Protein AF-A0A399EM23-F1 (afdb_monomer_lite)

Sequence (154 aa):
MSARLIAYVQFQRSRAIHPEEIRSRLLAKGWPLQEIELALRLTEPDPSPTPDNPTGLWMVTSHPLHWVFRLGFASIFLVNSLSALIDPNTFLRLMERSFLRLIPLPLEPMVWFIALNDLLTGVLVLLGWKRRYVYTWAGVWLLAVTWVKLSTLI

Foldseek 3Di:
DDPVLLVVQLVCVVVVDDLVVSQVVCVVVVHDNVVSVVSCVVNDQQDDADPVRNPRVVPPDDDPVVLVVLLVLLVVLQVLLVCCVVCVPVVLVLLCLFPVVVPPDDCSVVSVVSSVVSNVLSVCSNVCVVVVVSVVVSVVVVVVVVNRNVRSVD

Radius of gyration: 26.53 Å; chains: 1; bounding box: 52×36×70 Å

Organism: NCBI:txid1644118

Structure (mmCIF, N/CA/C/O backbone):
data_AF-A0A399EM23-F1
#
_entry.id   AF-A0A399EM23-F1
#
loop_
_atom_site.group_PDB
_atom_site.id
_atom_site.type_symbol
_atom_site.label_atom_id
_atom_site.label_alt_id
_atom_site.label_comp_id
_atom_site.label_asym_id
_atom_site.label_entity_id
_atom_site.label_seq_id
_atom_site.pdbx_PDB_ins_code
_atom_site.Cartn_x
_atom_site.Cartn_y
_atom_site.Cartn_z
_atom_site.occupancy
_atom_site.B_iso_or_equiv
_atom_site.auth_seq_id
_atom_site.auth_comp_id
_atom_site.auth_asym_id
_atom_site.auth_atom_id
_atom_site.pdbx_PDB_model_num
ATOM 1 N N . MET A 1 1 ? 7.980 0.871 -47.038 1.00 58.41 1 MET A N 1
ATOM 2 C CA . MET A 1 1 ? 8.360 0.906 -45.610 1.00 58.41 1 MET A CA 1
ATOM 3 C C . MET A 1 1 ? 7.594 -0.142 -44.804 1.00 58.41 1 MET A C 1
ATOM 5 O O . MET A 1 1 ? 6.385 -0.034 -44.636 1.00 58.41 1 MET A O 1
ATOM 9 N N . SER A 1 2 ? 8.284 -1.175 -44.317 1.00 74.12 2 SER A N 1
ATOM 10 C CA . SER A 1 2 ? 7.659 -2.273 -43.567 1.00 74.12 2 SER A CA 1
ATOM 11 C C . SER A 1 2 ? 7.694 -2.016 -42.058 1.00 74.12 2 SER A C 1
ATOM 13 O O . SER A 1 2 ? 8.772 -1.889 -41.483 1.00 74.12 2 SER A O 1
ATOM 15 N N . ALA A 1 3 ? 6.539 -2.021 -41.383 1.00 76.81 3 ALA A N 1
ATOM 16 C CA . ALA A 1 3 ? 6.447 -1.947 -39.915 1.00 76.81 3 ALA A CA 1
ATOM 17 C C . ALA A 1 3 ? 7.297 -3.025 -39.203 1.00 76.81 3 ALA A C 1
ATOM 19 O O . ALA A 1 3 ? 7.764 -2.830 -38.081 1.00 76.81 3 ALA A O 1
ATOM 20 N N . ARG A 1 4 ? 7.568 -4.147 -39.888 1.00 82.31 4 ARG A N 1
ATOM 21 C CA . ARG A 1 4 ? 8.444 -5.223 -39.401 1.00 82.31 4 ARG A CA 1
ATOM 22 C C . ARG A 1 4 ? 9.907 -4.788 -39.275 1.00 82.31 4 ARG A C 1
ATOM 24 O O . ARG A 1 4 ? 10.591 -5.260 -38.372 1.00 82.31 4 ARG A O 1
ATOM 31 N N . LEU A 1 5 ? 10.381 -3.895 -40.148 1.00 83.56 5 LEU A N 1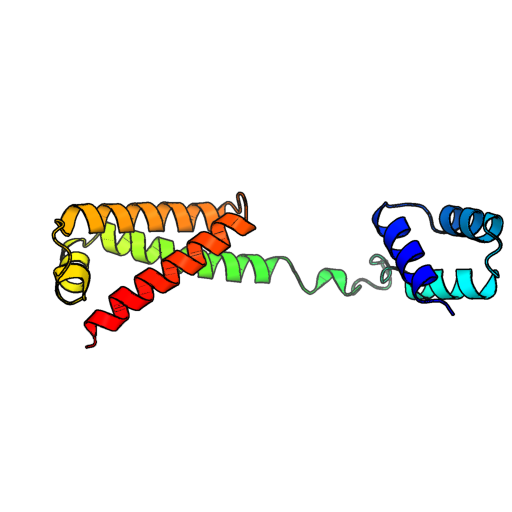
ATOM 32 C CA . LEU A 1 5 ? 11.758 -3.393 -40.126 1.00 83.56 5 LEU A CA 1
ATOM 33 C C . LEU A 1 5 ? 11.994 -2.503 -38.902 1.00 83.56 5 LEU A C 1
ATOM 35 O O . LEU A 1 5 ? 12.971 -2.701 -38.187 1.00 83.56 5 LEU A O 1
ATOM 39 N N . ILE A 1 6 ? 11.059 -1.592 -38.615 1.00 81.94 6 ILE A N 1
ATOM 40 C CA . ILE A 1 6 ? 11.114 -0.714 -37.435 1.00 81.94 6 ILE A CA 1
ATOM 41 C C . ILE A 1 6 ? 11.131 -1.553 -36.154 1.00 81.94 6 ILE A C 1
ATOM 43 O O . ILE A 1 6 ? 12.017 -1.383 -35.322 1.00 81.94 6 ILE A O 1
ATOM 47 N N . ALA A 1 7 ? 10.205 -2.512 -36.030 1.00 82.12 7 ALA A N 1
ATOM 48 C CA . ALA A 1 7 ? 10.124 -3.391 -34.863 1.00 82.12 7 ALA A CA 1
ATOM 49 C C . ALA A 1 7 ? 11.404 -4.222 -34.672 1.00 82.12 7 ALA A C 1
ATOM 51 O O . ALA A 1 7 ? 11.879 -4.389 -33.549 1.00 82.12 7 ALA A O 1
ATOM 52 N N . TYR A 1 8 ? 11.999 -4.711 -35.765 1.00 83.81 8 TYR A N 1
ATOM 53 C CA . TYR A 1 8 ? 13.265 -5.437 -35.720 1.00 83.81 8 TYR A CA 1
ATOM 54 C C . TYR A 1 8 ? 14.423 -4.546 -35.259 1.00 83.81 8 TYR A C 1
ATOM 56 O O . TYR A 1 8 ? 15.176 -4.942 -34.372 1.00 83.81 8 TYR A O 1
ATOM 64 N N . VAL A 1 9 ? 14.565 -3.341 -35.820 1.00 82.94 9 VAL A N 1
ATOM 65 C CA . VAL A 1 9 ? 15.626 -2.398 -35.431 1.00 82.94 9 VAL A CA 1
ATOM 66 C C . VAL A 1 9 ? 15.464 -1.976 -33.968 1.00 82.94 9 VAL A C 1
ATOM 68 O O . VAL A 1 9 ? 16.437 -2.008 -33.217 1.00 82.94 9 VAL A O 1
ATOM 71 N N . GLN A 1 10 ? 14.239 -1.673 -33.534 1.00 82.62 10 GLN A N 1
ATOM 72 C CA . GLN A 1 10 ? 13.925 -1.329 -32.146 1.00 82.62 10 GLN A CA 1
ATOM 73 C C . GLN A 1 10 ? 14.263 -2.478 -31.183 1.00 82.62 10 GLN A C 1
ATOM 75 O O . GLN A 1 10 ? 14.882 -2.258 -30.141 1.00 82.62 10 GLN A O 1
ATOM 80 N N . PHE A 1 11 ? 13.930 -3.719 -31.551 1.00 82.69 11 PHE A N 1
ATOM 81 C CA . PHE A 1 11 ? 14.276 -4.902 -30.764 1.00 82.69 11 PHE A CA 1
ATOM 82 C C . PHE A 1 11 ? 15.793 -5.114 -30.667 1.00 82.69 11 PHE A C 1
ATOM 84 O O . PHE A 1 11 ? 16.310 -5.339 -29.573 1.00 82.69 11 PHE A O 1
ATOM 91 N N . GLN A 1 12 ? 16.532 -4.996 -31.775 1.00 83.62 12 GLN A N 1
ATOM 92 C CA . GLN A 1 12 ? 17.993 -5.144 -31.757 1.00 83.62 12 GLN A CA 1
ATOM 93 C C . GLN A 1 12 ? 18.678 -4.031 -30.948 1.00 83.62 12 GLN A C 1
ATOM 95 O O . GLN A 1 12 ? 19.613 -4.308 -30.198 1.00 83.62 12 GLN A O 1
ATOM 100 N N . ARG A 1 13 ? 18.170 -2.794 -31.009 1.00 75.62 13 ARG A N 1
ATOM 101 C CA . ARG A 1 13 ? 18.657 -1.684 -30.172 1.00 75.62 13 ARG A CA 1
ATOM 102 C C . ARG A 1 13 ? 18.373 -1.897 -28.685 1.00 75.62 13 ARG A C 1
ATOM 104 O O . ARG A 1 13 ? 19.242 -1.615 -27.870 1.00 75.62 13 ARG A O 1
ATOM 111 N N . SER A 1 14 ? 17.224 -2.479 -28.321 1.00 76.62 14 SER A N 1
ATOM 112 C CA . SER A 1 14 ? 16.933 -2.846 -26.919 1.00 76.62 14 SER A CA 1
ATOM 113 C C . SER A 1 14 ? 17.921 -3.867 -26.336 1.00 76.62 14 SER A C 1
ATOM 115 O O . SER A 1 14 ? 18.069 -3.966 -25.122 1.00 76.62 14 SER A O 1
ATOM 117 N N . ARG A 1 15 ? 18.637 -4.597 -27.201 1.00 80.06 15 ARG A N 1
ATOM 118 C CA . ARG A 1 15 ? 19.717 -5.529 -26.846 1.00 80.06 15 ARG A CA 1
ATOM 119 C C . ARG A 1 15 ? 21.114 -4.896 -26.889 1.00 80.06 15 ARG A C 1
ATOM 121 O O . ARG A 1 15 ? 22.095 -5.629 -26.863 1.00 80.06 15 ARG A O 1
ATOM 128 N N . ALA A 1 16 ? 21.200 -3.565 -26.962 1.00 72.44 16 ALA A N 1
ATOM 129 C CA . ALA A 1 16 ? 22.445 -2.795 -27.025 1.00 72.44 16 ALA A CA 1
ATOM 130 C C . ALA A 1 16 ? 23.360 -3.141 -28.221 1.00 72.44 16 ALA A C 1
ATOM 132 O O . ALA A 1 16 ? 24.577 -2.991 -28.144 1.00 72.44 16 ALA A O 1
ATOM 133 N N . ILE A 1 17 ? 22.788 -3.592 -29.343 1.00 77.94 17 ILE A N 1
ATOM 134 C CA . ILE A 1 17 ? 23.548 -3.865 -30.572 1.00 77.94 17 ILE A CA 1
ATOM 135 C C . ILE A 1 17 ? 23.830 -2.548 -31.304 1.00 77.94 17 ILE A C 1
ATOM 137 O O . ILE A 1 17 ? 22.929 -1.722 -31.476 1.00 77.94 17 ILE A O 1
ATOM 141 N N . HIS A 1 18 ? 25.072 -2.366 -31.762 1.00 79.38 18 HIS A N 1
ATOM 142 C CA . HIS A 1 18 ? 25.513 -1.129 -32.406 1.00 79.38 18 HIS A CA 1
ATOM 143 C C . HIS A 1 18 ? 24.773 -0.889 -33.745 1.00 79.38 18 HIS A C 1
ATOM 145 O O . HIS A 1 18 ? 24.584 -1.839 -34.513 1.00 79.38 18 HIS A O 1
ATOM 151 N N . PRO A 1 19 ? 24.382 0.359 -34.084 1.00 78.12 19 PRO A N 1
ATOM 152 C CA . PRO A 1 19 ? 23.642 0.677 -35.313 1.00 78.12 19 PRO A CA 1
ATOM 153 C C . PRO A 1 19 ? 24.286 0.155 -36.605 1.00 78.12 19 PRO A C 1
ATOM 155 O O . PRO A 1 19 ? 23.586 -0.350 -37.482 1.00 78.12 19 PRO A O 1
ATOM 158 N N . GLU A 1 20 ? 25.616 0.206 -36.699 1.00 82.25 20 GLU A N 1
ATOM 159 C CA . GLU A 1 20 ? 26.373 -0.297 -37.856 1.00 82.25 20 GLU A CA 1
ATOM 160 C C . GLU A 1 20 ? 26.293 -1.822 -38.011 1.00 82.25 20 GLU A C 1
ATOM 162 O O . GLU A 1 20 ? 26.243 -2.346 -39.124 1.00 82.25 20 GLU A O 1
ATOM 167 N N . GLU A 1 21 ? 26.199 -2.554 -36.900 1.00 85.06 21 GLU A N 1
ATOM 168 C CA . GLU A 1 21 ? 26.020 -4.006 -36.923 1.00 85.06 21 GLU A CA 1
ATOM 169 C C . GLU A 1 21 ? 24.589 -4.384 -37.339 1.00 85.06 21 GLU A C 1
ATOM 171 O O . GLU A 1 21 ? 24.362 -5.361 -38.056 1.00 85.06 21 GLU A O 1
ATOM 176 N N . ILE A 1 22 ? 23.599 -3.580 -36.942 1.00 84.25 22 ILE A N 1
ATOM 177 C CA . ILE A 1 22 ? 22.218 -3.735 -37.414 1.00 84.25 22 ILE A CA 1
ATOM 178 C C . ILE A 1 22 ? 22.155 -3.470 -38.925 1.00 84.25 22 ILE A C 1
ATOM 180 O O . ILE A 1 22 ? 21.524 -4.240 -39.655 1.00 84.25 22 ILE A O 1
ATOM 184 N N . ARG A 1 23 ? 22.848 -2.426 -39.400 1.00 86.38 23 ARG A N 1
ATOM 185 C CA . ARG A 1 23 ? 22.939 -2.057 -40.818 1.00 86.38 23 ARG A CA 1
ATOM 186 C C . ARG A 1 23 ? 23.547 -3.180 -41.654 1.00 86.38 23 ARG A C 1
ATOM 188 O O . ARG A 1 23 ? 22.925 -3.602 -42.627 1.00 86.38 23 ARG A O 1
ATOM 195 N N . SER A 1 24 ? 24.702 -3.715 -41.256 1.00 86.75 24 SER A N 1
ATOM 196 C CA . SER A 1 24 ? 25.378 -4.793 -41.992 1.00 86.75 24 SER A CA 1
ATOM 197 C C . SER A 1 24 ? 24.527 -6.066 -42.071 1.00 86.75 24 SER A C 1
ATOM 199 O O . SER A 1 24 ? 24.408 -6.668 -43.138 1.00 86.75 24 SER A O 1
ATOM 201 N N . ARG A 1 25 ? 23.838 -6.436 -40.982 1.00 88.44 25 ARG A N 1
ATOM 202 C CA . ARG A 1 25 ? 22.922 -7.590 -40.954 1.00 88.44 25 ARG A CA 1
ATOM 203 C C . ARG A 1 25 ? 21.687 -7.401 -41.828 1.00 88.44 25 ARG A C 1
ATOM 205 O O . ARG A 1 25 ? 21.203 -8.370 -42.408 1.00 88.44 25 ARG A O 1
ATOM 212 N N . LEU A 1 26 ? 21.136 -6.191 -41.890 1.00 86.94 26 LEU A N 1
ATOM 213 C CA . LEU A 1 26 ? 19.969 -5.897 -42.723 1.00 86.94 26 LEU A CA 1
ATOM 214 C C . LEU A 1 26 ? 20.334 -5.837 -44.209 1.00 86.94 26 LEU A C 1
ATOM 216 O O . LEU A 1 26 ? 19.584 -6.369 -45.027 1.00 86.94 26 LEU A O 1
ATOM 220 N N . LEU A 1 27 ? 21.512 -5.303 -44.542 1.00 88.31 27 LEU A N 1
ATOM 221 C CA . LEU A 1 27 ? 22.062 -5.343 -45.898 1.00 88.31 27 LEU A CA 1
ATOM 222 C C . LEU A 1 27 ? 22.328 -6.781 -46.358 1.00 88.31 27 LEU A C 1
ATOM 224 O O . LEU A 1 27 ? 21.907 -7.157 -47.448 1.00 88.31 27 LEU A O 1
ATOM 228 N N . ALA A 1 28 ? 22.924 -7.620 -45.504 1.00 88.44 28 ALA A N 1
ATOM 229 C CA . ALA A 1 28 ? 23.136 -9.042 -45.796 1.00 88.44 28 ALA A CA 1
ATOM 230 C C . ALA A 1 28 ? 21.821 -9.821 -46.000 1.00 88.44 28 ALA A C 1
ATOM 232 O O . ALA A 1 28 ? 21.794 -10.831 -46.697 1.00 88.44 28 ALA A O 1
ATOM 233 N N . LYS A 1 29 ? 20.715 -9.342 -45.414 1.00 86.38 29 LYS A N 1
ATOM 234 C CA . LYS A 1 29 ? 19.360 -9.884 -45.606 1.00 86.38 29 LYS A CA 1
ATOM 235 C C . LYS A 1 29 ? 18.639 -9.328 -46.843 1.00 86.38 29 LYS A C 1
ATOM 237 O O . LYS A 1 29 ? 17.477 -9.668 -47.047 1.00 86.38 29 LYS A O 1
ATOM 242 N N . GLY A 1 30 ? 19.294 -8.486 -47.645 1.00 88.06 30 GLY A N 1
ATOM 243 C CA . GLY A 1 30 ? 18.747 -7.936 -48.887 1.00 88.06 30 GLY A CA 1
ATOM 244 C C . GLY A 1 30 ? 17.803 -6.746 -48.704 1.00 88.06 30 GLY A C 1
ATOM 245 O O . GLY A 1 30 ? 17.060 -6.419 -49.627 1.00 88.06 30 GLY A O 1
ATOM 246 N N . TRP A 1 31 ? 17.797 -6.094 -47.536 1.00 86.69 31 TRP A N 1
ATOM 247 C CA . TRP A 1 31 ? 16.986 -4.891 -47.339 1.00 86.69 31 TRP A CA 1
ATOM 248 C C . TRP A 1 31 ? 17.611 -3.673 -48.039 1.00 86.69 31 TRP A C 1
ATOM 250 O O . TRP A 1 31 ? 18.833 -3.504 -48.002 1.00 86.69 31 TRP A O 1
ATOM 260 N N . PRO A 1 32 ? 16.797 -2.791 -48.646 1.00 89.69 32 PRO A N 1
ATOM 261 C CA . PRO A 1 32 ? 17.290 -1.592 -49.312 1.00 89.69 32 PRO A CA 1
ATOM 262 C C . PRO A 1 32 ? 17.868 -0.591 -48.306 1.00 89.69 32 PRO A C 1
ATOM 264 O O . PRO A 1 32 ? 17.250 -0.281 -47.285 1.00 89.69 32 PRO A O 1
ATOM 267 N N . LEU A 1 33 ? 19.039 -0.035 -48.632 1.00 85.56 33 LEU A N 1
ATOM 268 C CA . LEU A 1 33 ? 19.792 0.882 -47.768 1.00 85.56 33 LEU A CA 1
ATOM 269 C C . LEU A 1 33 ? 18.952 2.075 -47.282 1.00 85.56 33 LEU A C 1
ATOM 271 O O . LEU A 1 33 ? 19.006 2.433 -46.109 1.00 85.56 33 LEU A O 1
ATOM 275 N N . GLN A 1 34 ? 18.122 2.629 -48.166 1.00 85.12 34 GLN A N 1
ATOM 276 C CA . GLN A 1 34 ? 17.249 3.768 -47.874 1.00 85.12 34 GLN A CA 1
ATOM 277 C C . GLN A 1 34 ? 16.232 3.457 -46.764 1.00 85.12 34 GLN A C 1
ATOM 279 O O . GLN A 1 34 ? 16.001 4.286 -45.887 1.00 85.12 34 GLN A O 1
ATOM 284 N N . GLU A 1 35 ? 15.646 2.253 -46.756 1.00 85.06 35 GLU A N 1
ATOM 285 C CA . GLU A 1 35 ? 14.698 1.861 -45.705 1.00 85.06 35 GLU A CA 1
ATOM 286 C C . GLU A 1 35 ? 15.408 1.569 -44.379 1.00 85.06 35 GLU A C 1
ATOM 288 O O . GLU A 1 35 ? 14.856 1.849 -43.315 1.00 85.06 35 GLU A O 1
ATOM 293 N N . ILE A 1 36 ? 16.635 1.039 -44.432 1.00 84.94 36 ILE A N 1
ATOM 294 C CA . ILE A 1 36 ? 17.462 0.785 -43.246 1.00 84.94 36 ILE A CA 1
ATOM 295 C C . ILE A 1 36 ? 17.836 2.106 -42.567 1.00 84.94 36 ILE A C 1
ATOM 297 O O . ILE A 1 36 ? 17.666 2.237 -41.358 1.00 84.94 36 ILE A O 1
ATOM 301 N N . GLU A 1 37 ? 18.316 3.090 -43.329 1.00 83.94 37 GLU A N 1
ATOM 302 C CA . GLU A 1 37 ? 18.706 4.402 -42.799 1.00 83.94 37 GLU A CA 1
ATOM 303 C C . GLU A 1 37 ? 17.511 5.149 -42.206 1.00 83.94 37 GLU A C 1
ATOM 305 O O . GLU A 1 37 ? 17.604 5.707 -41.112 1.00 83.94 37 GLU A O 1
ATOM 310 N N . LEU A 1 38 ? 16.359 5.087 -42.876 1.00 82.25 38 LEU A N 1
ATOM 311 C CA . LEU A 1 38 ? 15.123 5.678 -42.377 1.00 82.25 38 LEU A CA 1
ATOM 312 C C . LEU A 1 38 ? 14.649 4.981 -41.088 1.00 82.25 38 LEU A C 1
ATOM 314 O O . LEU A 1 38 ? 14.276 5.655 -40.129 1.00 82.25 38 LEU A O 1
ATOM 318 N N . ALA A 1 39 ? 14.730 3.648 -41.011 1.00 82.50 39 ALA A N 1
ATOM 319 C CA . ALA A 1 39 ? 14.397 2.904 -39.795 1.00 82.50 39 ALA A CA 1
ATOM 320 C C . ALA A 1 39 ? 15.371 3.190 -38.637 1.00 82.50 39 ALA A C 1
ATOM 322 O O . ALA A 1 39 ? 14.937 3.282 -37.489 1.00 82.50 39 ALA A O 1
ATOM 323 N N . LEU A 1 40 ? 16.668 3.356 -38.914 1.00 82.50 40 LEU A N 1
ATOM 324 C CA . LEU A 1 40 ? 17.678 3.690 -37.904 1.00 82.50 40 LEU A CA 1
ATOM 325 C C . LEU A 1 40 ? 17.499 5.105 -37.345 1.00 82.50 40 LEU A C 1
ATOM 327 O O . LEU A 1 40 ? 17.642 5.271 -36.137 1.00 82.50 40 LEU A O 1
ATOM 331 N N . ARG A 1 41 ? 17.141 6.085 -38.186 1.00 81.25 41 ARG A N 1
ATOM 332 C CA . ARG A 1 41 ? 16.823 7.457 -37.751 1.00 81.25 41 ARG A CA 1
ATOM 333 C C . ARG A 1 41 ? 15.560 7.516 -36.897 1.00 81.25 41 ARG A C 1
ATOM 335 O O . ARG A 1 41 ? 15.547 8.148 -35.852 1.00 81.25 41 ARG A O 1
ATOM 342 N N . LEU A 1 42 ? 14.501 6.814 -37.300 1.00 78.31 42 LEU A N 1
ATOM 343 C CA . LEU A 1 42 ? 13.244 6.778 -36.536 1.00 78.31 42 LEU A CA 1
ATOM 344 C C . LEU A 1 42 ? 13.352 6.032 -35.200 1.00 78.31 42 LEU A C 1
ATOM 346 O O . LEU A 1 42 ? 12.475 6.160 -34.352 1.00 78.31 42 LEU A O 1
ATOM 350 N N . THR A 1 43 ? 14.396 5.223 -35.024 1.00 74.38 43 THR A N 1
ATOM 351 C CA . THR A 1 43 ? 14.671 4.480 -33.784 1.00 74.38 43 THR A CA 1
ATOM 352 C C . THR A 1 43 ? 15.894 5.022 -33.047 1.00 74.38 43 THR A C 1
ATOM 354 O O . THR A 1 43 ? 16.429 4.358 -32.150 1.00 74.38 43 THR A O 1
ATOM 357 N N . GLU A 1 44 ? 16.358 6.214 -33.426 1.00 71.12 44 GLU A N 1
ATOM 358 C CA . GLU A 1 44 ? 17.391 6.944 -32.709 1.00 71.12 44 GLU A CA 1
ATOM 359 C C . GLU A 1 44 ? 16.875 7.303 -31.312 1.00 71.12 44 GLU A C 1
ATOM 361 O O . GLU A 1 44 ? 15.832 7.951 -31.210 1.00 71.12 44 GLU A O 1
ATOM 366 N N . PRO A 1 45 ? 17.505 6.810 -30.223 1.00 62.22 45 PRO A N 1
ATOM 367 C CA . PRO A 1 45 ? 17.171 7.315 -28.905 1.00 62.22 45 PRO A CA 1
ATOM 368 C C . PRO A 1 45 ? 17.479 8.813 -28.909 1.00 62.22 45 PRO A C 1
ATOM 370 O O . PRO A 1 45 ? 18.529 9.217 -29.409 1.00 62.22 45 PRO A O 1
ATOM 373 N N . ASP A 1 46 ? 16.548 9.610 -28.383 1.00 57.75 46 ASP A N 1
ATOM 374 C CA . ASP A 1 46 ? 16.731 11.047 -28.153 1.00 57.75 46 ASP A CA 1
ATOM 375 C C . ASP A 1 46 ? 18.136 11.274 -27.557 1.00 57.75 46 ASP A C 1
ATOM 377 O O . ASP A 1 46 ? 18.488 10.550 -26.612 1.00 57.75 46 ASP A O 1
ATOM 381 N N . PRO A 1 47 ? 18.979 12.146 -28.150 1.00 58.81 47 PRO A N 1
ATOM 382 C CA . PRO A 1 47 ? 20.398 12.247 -27.833 1.00 58.81 47 PRO A CA 1
ATOM 383 C C . PRO A 1 47 ? 20.667 12.216 -26.329 1.00 58.81 47 PRO A C 1
ATOM 385 O O . PRO A 1 47 ? 20.022 12.907 -25.537 1.00 58.81 47 PRO A O 1
ATOM 388 N N . SER A 1 48 ? 21.649 11.395 -25.939 1.00 51.72 48 SER A N 1
ATOM 389 C CA . SER A 1 48 ? 22.231 11.455 -24.598 1.00 51.72 48 SER A CA 1
ATOM 390 C C . SER A 1 48 ? 22.621 12.907 -24.313 1.00 51.72 48 SER A C 1
ATOM 392 O O . SER A 1 48 ? 23.180 13.538 -25.210 1.00 51.72 48 SER A O 1
ATOM 394 N N . PRO A 1 49 ? 22.347 13.446 -23.110 1.00 53.16 49 PRO A N 1
ATOM 395 C CA . PRO A 1 49 ? 22.602 14.848 -22.808 1.00 53.16 49 PRO A CA 1
ATOM 396 C C . PRO A 1 49 ? 24.062 15.182 -23.101 1.00 53.16 49 PRO A C 1
ATOM 398 O O . PRO A 1 49 ? 24.981 14.577 -22.543 1.00 53.16 49 PRO A O 1
ATOM 401 N N . THR A 1 50 ? 24.260 16.122 -24.012 1.00 58.62 50 THR A N 1
ATOM 402 C CA . THR A 1 50 ? 25.562 16.686 -24.341 1.00 58.62 50 THR A CA 1
ATOM 403 C C . THR A 1 50 ? 25.723 18.024 -23.601 1.00 58.62 50 THR A C 1
ATOM 405 O O . THR A 1 50 ? 24.723 18.617 -23.186 1.00 58.62 50 THR A O 1
ATOM 408 N N . PRO A 1 51 ? 26.954 18.521 -23.372 1.00 63.62 51 PRO A N 1
ATOM 409 C CA . PRO A 1 51 ? 27.189 19.777 -22.642 1.00 63.62 51 PRO A CA 1
ATOM 410 C C . PRO A 1 51 ? 26.465 20.999 -23.2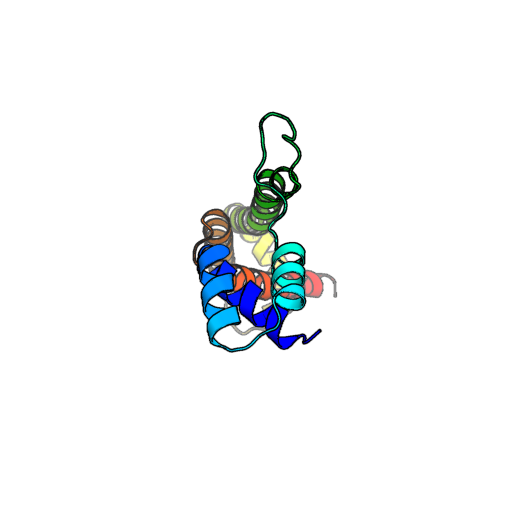37 1.00 63.62 51 PRO A C 1
ATOM 412 O O . PRO A 1 51 ? 26.184 21.965 -22.535 1.00 63.62 51 PRO A O 1
ATOM 415 N N . ASP A 1 52 ? 26.161 20.938 -24.528 1.00 63.16 52 ASP A N 1
ATOM 416 C CA . ASP A 1 52 ? 25.447 21.912 -25.351 1.00 63.16 52 ASP A CA 1
ATOM 417 C C . ASP A 1 52 ? 23.918 21.695 -25.400 1.00 63.16 52 ASP A C 1
ATOM 419 O O . ASP A 1 52 ? 23.195 22.600 -25.812 1.00 63.16 52 ASP A O 1
ATOM 423 N N . ASN A 1 53 ? 23.401 20.552 -24.927 1.00 55.97 53 ASN A N 1
ATOM 424 C CA . ASN A 1 53 ? 21.966 20.292 -24.765 1.00 55.97 53 ASN A CA 1
ATOM 425 C C . ASN A 1 53 ? 21.677 19.489 -23.475 1.00 55.97 53 ASN A C 1
ATOM 427 O O . ASN A 1 53 ? 21.394 18.286 -23.518 1.00 55.97 53 ASN A O 1
ATOM 431 N N . PRO A 1 54 ? 21.724 20.146 -22.299 1.00 54.97 54 PRO A N 1
ATOM 432 C CA . PRO A 1 54 ? 21.523 19.490 -21.006 1.00 54.97 54 PRO A CA 1
ATOM 433 C C . PRO A 1 54 ? 20.070 19.044 -20.762 1.00 54.97 54 PRO A C 1
ATOM 435 O O . PRO A 1 54 ? 19.798 18.342 -19.792 1.00 54.97 54 PRO A O 1
ATOM 438 N N . THR A 1 55 ? 19.130 19.443 -21.624 1.00 51.22 55 THR A N 1
ATOM 439 C CA . THR A 1 55 ? 17.682 19.222 -21.492 1.00 51.22 55 THR A CA 1
ATOM 440 C C . THR A 1 55 ? 17.145 18.062 -22.328 1.00 51.22 55 THR A C 1
ATOM 442 O O . THR A 1 55 ? 15.954 18.046 -22.636 1.00 51.22 55 THR A O 1
ATOM 445 N N . GLY A 1 56 ? 17.975 17.069 -22.674 1.00 52.69 56 GLY A N 1
ATOM 446 C CA . GLY A 1 56 ? 17.456 15.787 -23.160 1.00 52.69 56 GLY A CA 1
ATOM 447 C C . GLY A 1 56 ? 16.321 15.328 -22.235 1.00 52.69 56 GLY A C 1
ATOM 448 O O . GLY A 1 56 ? 16.497 15.285 -21.011 1.00 52.69 56 GLY A O 1
ATOM 449 N N . LEU A 1 57 ? 15.140 15.055 -22.800 1.00 51.53 57 LEU A N 1
ATOM 450 C CA . LEU A 1 57 ? 13.859 14.855 -22.094 1.00 51.53 57 LEU A CA 1
ATOM 451 C C . LEU A 1 57 ? 13.893 13.755 -21.011 1.00 51.53 57 LEU A C 1
ATOM 453 O O . LEU A 1 57 ? 12.971 13.618 -20.205 1.00 51.53 57 LEU A O 1
ATOM 457 N N . TRP A 1 58 ? 14.987 13.003 -20.957 1.00 50.97 58 TRP A N 1
ATOM 458 C CA . TRP A 1 58 ? 15.355 12.004 -19.966 1.00 50.97 58 TRP A CA 1
ATOM 459 C C . TRP A 1 58 ? 15.535 12.541 -18.536 1.00 50.97 58 TRP A C 1
ATOM 461 O O . TRP A 1 58 ? 15.332 11.779 -17.590 1.00 50.97 58 TRP A O 1
ATOM 471 N N . MET A 1 59 ? 15.896 13.820 -18.342 1.00 48.53 59 MET A N 1
ATOM 472 C CA . MET A 1 59 ? 16.184 14.361 -16.999 1.00 48.53 59 MET A CA 1
ATOM 473 C C . MET A 1 59 ? 14.954 14.879 -16.231 1.00 48.53 59 MET A C 1
ATOM 475 O O . MET A 1 59 ? 15.007 14.992 -15.008 1.00 48.53 59 MET A O 1
ATOM 479 N N . VAL A 1 60 ? 13.831 15.167 -16.898 1.00 50.81 60 VAL A N 1
ATOM 480 C CA . VAL A 1 60 ? 12.747 15.960 -16.280 1.00 50.81 60 VAL A CA 1
ATOM 481 C C . VAL A 1 60 ? 11.660 15.116 -15.590 1.00 50.81 60 VAL A C 1
ATOM 483 O O . VAL A 1 60 ? 10.921 15.652 -14.769 1.00 50.81 60 VAL A O 1
ATOM 486 N N . THR A 1 61 ? 11.545 13.800 -15.827 1.00 53.66 61 THR A N 1
ATOM 487 C CA . THR A 1 61 ? 10.280 13.101 -15.493 1.00 53.66 61 THR A CA 1
ATOM 488 C C . THR A 1 61 ? 10.244 12.045 -14.383 1.00 53.66 61 THR A C 1
ATOM 490 O O . THR A 1 61 ? 9.128 11.673 -14.035 1.00 53.66 61 THR A O 1
ATOM 493 N N . SER A 1 62 ? 11.322 11.535 -13.765 1.00 55.97 62 SER A N 1
ATOM 494 C CA . SER A 1 62 ? 11.141 10.219 -13.091 1.00 55.97 62 SER A CA 1
ATOM 495 C C . SER A 1 62 ? 11.673 9.961 -11.679 1.00 55.97 62 SER A C 1
ATOM 497 O O . SER A 1 62 ? 11.244 8.962 -11.101 1.00 55.97 62 SER A O 1
ATOM 499 N N . HIS A 1 63 ? 12.498 10.804 -11.047 1.00 61.97 63 HIS A N 1
ATOM 500 C CA . HIS A 1 63 ? 13.046 10.445 -9.721 1.00 61.97 63 HIS A CA 1
ATOM 501 C C . HIS A 1 63 ? 12.347 11.087 -8.504 1.00 61.97 63 HIS A C 1
ATOM 503 O O . HIS A 1 63 ? 11.816 10.341 -7.676 1.00 61.97 63 HIS A O 1
ATOM 509 N N . PRO A 1 64 ? 12.286 12.424 -8.348 1.00 77.94 64 PRO A N 1
ATOM 510 C CA . PRO A 1 64 ? 11.755 13.031 -7.122 1.00 77.94 64 PRO A CA 1
ATOM 511 C C . PRO A 1 64 ? 10.238 12.851 -6.991 1.00 77.94 64 PRO A C 1
ATOM 513 O O . PRO A 1 64 ? 9.743 12.475 -5.933 1.00 77.94 64 PRO A O 1
ATOM 516 N N . LEU A 1 65 ? 9.504 13.022 -8.091 1.00 82.56 65 LEU A N 1
ATOM 517 C CA . LEU A 1 65 ? 8.051 12.860 -8.138 1.00 82.56 65 LEU A CA 1
ATOM 518 C C . LEU A 1 65 ? 7.629 11.420 -7.796 1.00 82.56 65 LEU A C 1
ATOM 520 O O . LEU A 1 65 ? 6.713 11.206 -7.007 1.00 82.56 65 LEU A O 1
ATOM 524 N N . HIS A 1 66 ? 8.353 10.424 -8.318 1.00 82.12 66 HIS A N 1
ATOM 525 C CA . HIS A 1 66 ? 8.129 9.017 -7.984 1.00 82.12 66 HIS A CA 1
ATOM 526 C C . HIS A 1 66 ? 8.345 8.747 -6.487 1.00 82.12 66 HIS A C 1
ATOM 528 O O . HIS A 1 66 ? 7.579 8.001 -5.879 1.00 82.12 66 HIS A O 1
ATOM 534 N N . TRP A 1 67 ? 9.358 9.364 -5.869 1.00 85.06 67 TRP A N 1
ATOM 535 C CA . TRP A 1 67 ? 9.573 9.260 -4.424 1.00 85.06 67 TRP A CA 1
ATOM 536 C C . TRP A 1 67 ? 8.459 9.917 -3.610 1.00 85.06 67 TRP A C 1
ATOM 538 O O . TRP A 1 67 ? 8.015 9.312 -2.639 1.00 85.06 67 TRP A O 1
ATOM 548 N N . VAL A 1 68 ? 7.956 11.082 -4.028 1.00 89.88 68 VAL A N 1
ATOM 549 C CA . VAL A 1 68 ? 6.818 11.749 -3.374 1.00 89.88 68 VAL A CA 1
ATOM 550 C C . VAL A 1 68 ? 5.562 10.881 -3.438 1.00 89.88 68 VAL A C 1
ATOM 552 O O . VAL A 1 68 ? 4.947 10.629 -2.405 1.00 89.88 68 VAL A O 1
ATOM 555 N N . PHE A 1 69 ? 5.214 10.352 -4.615 1.00 88.62 69 PHE A N 1
ATOM 556 C CA . PHE A 1 69 ? 4.057 9.461 -4.756 1.00 88.62 69 PHE A CA 1
ATOM 557 C C . PHE A 1 69 ? 4.190 8.200 -3.917 1.00 88.62 69 PHE A C 1
ATOM 559 O O . PHE A 1 69 ? 3.237 7.762 -3.282 1.00 88.62 69 PHE A O 1
ATOM 566 N N . ARG A 1 70 ? 5.385 7.621 -3.888 1.00 90.12 70 ARG A N 1
ATOM 567 C CA . ARG A 1 70 ? 5.656 6.414 -3.120 1.00 90.12 70 ARG A CA 1
ATOM 568 C C . ARG A 1 70 ? 5.591 6.655 -1.617 1.00 90.12 70 ARG A C 1
ATOM 570 O O . ARG A 1 70 ? 5.033 5.827 -0.904 1.00 90.12 70 ARG A O 1
ATOM 577 N N . LEU A 1 71 ? 6.140 7.773 -1.149 1.00 92.75 71 LEU A N 1
ATOM 578 C CA . LEU A 1 71 ? 6.075 8.176 0.251 1.00 92.75 71 LEU A CA 1
ATOM 579 C C . LEU A 1 71 ? 4.627 8.459 0.662 1.00 92.75 71 LEU A C 1
ATOM 581 O O . LEU A 1 71 ? 4.184 7.951 1.684 1.00 92.75 71 LEU A O 1
ATOM 585 N N . GLY A 1 72 ? 3.881 9.202 -0.161 1.00 93.00 72 GLY A N 1
ATOM 586 C CA . GLY A 1 72 ? 2.466 9.497 0.070 1.00 93.00 72 GLY A CA 1
ATOM 587 C C . GLY A 1 72 ? 1.579 8.252 0.028 1.00 93.00 72 GLY A C 1
ATOM 588 O O . GLY A 1 72 ? 0.663 8.116 0.827 1.00 93.00 72 GLY A O 1
ATOM 589 N N . PHE A 1 73 ? 1.864 7.298 -0.858 1.00 93.38 73 PHE A N 1
ATOM 590 C CA . PHE A 1 73 ? 1.130 6.037 -0.892 1.00 93.38 73 PHE A CA 1
ATOM 591 C C . PHE A 1 73 ? 1.446 5.164 0.330 1.00 93.38 73 PHE A C 1
ATOM 593 O O . PHE A 1 73 ? 0.537 4.616 0.944 1.00 93.38 73 PHE A O 1
ATOM 600 N N . ALA A 1 74 ? 2.719 5.070 0.729 1.00 94.19 74 ALA A N 1
ATOM 601 C CA . ALA A 1 74 ? 3.117 4.337 1.929 1.00 94.19 74 ALA A CA 1
ATOM 602 C C . ALA A 1 74 ? 2.563 4.961 3.216 1.00 94.19 74 ALA A C 1
ATOM 604 O O . ALA A 1 74 ? 2.191 4.228 4.133 1.00 94.19 74 ALA A O 1
ATOM 605 N N . SER A 1 75 ? 2.501 6.294 3.293 1.00 95.12 75 SER A N 1
ATOM 606 C CA . SER A 1 75 ? 2.059 6.997 4.498 1.00 95.12 75 SER A CA 1
ATOM 607 C C . SER A 1 75 ? 0.613 6.676 4.862 1.00 95.12 75 SER A C 1
ATOM 609 O O . SER A 1 75 ? 0.317 6.595 6.047 1.00 95.12 75 SER A O 1
ATOM 611 N N . ILE A 1 76 ? -0.259 6.397 3.886 1.00 94.12 76 ILE A N 1
ATOM 612 C CA . ILE A 1 76 ? -1.641 5.957 4.139 1.00 94.12 76 ILE A CA 1
ATOM 613 C C . ILE A 1 76 ? -1.653 4.703 5.023 1.00 94.12 76 ILE A C 1
ATOM 615 O O . ILE A 1 76 ? -2.352 4.669 6.035 1.00 94.12 76 ILE A O 1
ATOM 619 N N . PHE A 1 77 ? -0.850 3.695 4.675 1.00 94.94 77 PHE A N 1
ATOM 620 C CA . PHE A 1 77 ? -0.768 2.451 5.442 1.00 94.94 77 PHE A CA 1
ATOM 621 C C . PHE A 1 77 ? -0.050 2.666 6.777 1.00 94.94 77 PHE A C 1
ATOM 623 O O . PHE A 1 77 ? -0.526 2.215 7.812 1.00 94.94 77 PHE A O 1
ATOM 630 N N . LEU A 1 78 ? 1.058 3.412 6.791 1.00 94.31 78 LEU A N 1
ATOM 631 C CA . LEU A 1 78 ? 1.810 3.657 8.026 1.00 94.31 78 LEU A CA 1
ATOM 632 C C . LEU A 1 78 ? 0.994 4.437 9.063 1.00 94.31 78 LEU A C 1
ATOM 634 O O . LEU A 1 78 ? 1.019 4.085 10.238 1.00 94.31 78 LEU A O 1
ATOM 638 N N . VAL A 1 79 ? 0.242 5.456 8.639 1.00 93.88 79 VAL A N 1
ATOM 639 C CA . VAL A 1 79 ? -0.652 6.212 9.525 1.00 93.88 79 VAL A CA 1
ATOM 640 C C . VAL A 1 79 ? -1.781 5.318 10.024 1.00 93.88 79 VAL A C 1
ATOM 642 O O . VAL A 1 79 ? -2.044 5.315 11.221 1.00 93.88 79 VAL A O 1
ATOM 645 N N . ASN A 1 80 ? -2.411 4.519 9.154 1.00 91.81 80 ASN A N 1
ATOM 646 C CA . ASN A 1 80 ? -3.505 3.635 9.570 1.00 91.81 80 ASN A CA 1
ATOM 647 C C . ASN A 1 80 ? -3.024 2.564 10.569 1.00 91.81 80 ASN A C 1
ATOM 649 O O . ASN A 1 80 ? -3.691 2.322 11.573 1.00 91.81 80 ASN A O 1
ATOM 653 N N . SER A 1 81 ? -1.829 2.008 10.349 1.00 93.25 81 SER A N 1
ATOM 654 C CA . SER A 1 81 ? -1.160 1.109 11.291 1.00 93.25 81 SER A CA 1
ATOM 655 C C . SER A 1 81 ? -0.877 1.789 12.629 1.00 93.25 81 SER A C 1
ATOM 657 O O . SER A 1 81 ? -1.257 1.278 13.680 1.00 93.25 81 SER A O 1
ATOM 659 N N . LEU A 1 82 ? -0.263 2.975 12.600 1.00 93.44 82 LEU A N 1
ATOM 660 C CA . LEU A 1 82 ? 0.084 3.715 13.808 1.00 93.44 82 LEU A CA 1
ATOM 661 C C . LEU A 1 82 ? -1.163 4.087 14.620 1.00 93.44 82 LEU A C 1
ATOM 663 O O . LEU A 1 82 ? -1.162 3.937 15.838 1.00 93.44 82 LEU A O 1
ATOM 667 N N . SER A 1 83 ? -2.242 4.514 13.961 1.00 89.88 83 SER A N 1
ATOM 668 C CA . SER A 1 83 ? -3.524 4.784 14.615 1.00 89.88 83 SER A CA 1
ATOM 669 C C . SER A 1 83 ? -4.098 3.539 15.291 1.00 89.88 83 SER A C 1
ATOM 671 O O . SER A 1 83 ? -4.541 3.630 16.432 1.00 89.88 83 SER A O 1
ATOM 673 N N . ALA A 1 84 ? -4.049 2.381 14.627 1.00 88.44 84 ALA A N 1
ATOM 674 C CA . ALA A 1 84 ? -4.524 1.122 15.198 1.00 88.44 84 ALA A CA 1
ATOM 675 C C . ALA A 1 84 ? -3.668 0.639 16.386 1.00 88.44 84 ALA A C 1
ATOM 677 O O . ALA A 1 84 ? -4.195 -0.002 17.290 1.00 88.44 84 ALA A O 1
ATOM 678 N N . LEU A 1 85 ? -2.368 0.961 16.408 1.00 90.75 85 LEU A N 1
ATOM 679 C CA . LEU A 1 85 ? -1.457 0.616 17.506 1.00 90.75 85 LEU A CA 1
ATOM 680 C C . LEU A 1 85 ? -1.583 1.554 18.716 1.00 90.75 85 LEU A C 1
ATOM 682 O O . LEU A 1 85 ? -1.485 1.092 19.850 1.00 90.75 85 LEU A O 1
ATOM 686 N N . ILE A 1 86 ? -1.763 2.859 18.489 1.00 91.88 86 ILE A N 1
ATOM 687 C CA . ILE A 1 86 ? -1.834 3.865 19.563 1.00 91.88 86 ILE A CA 1
ATOM 688 C C . ILE A 1 86 ? -3.211 3.872 20.229 1.00 91.88 86 ILE A C 1
ATOM 690 O O . ILE A 1 86 ? -3.295 3.946 21.453 1.00 91.88 86 ILE A O 1
ATOM 694 N N . ASP A 1 87 ? -4.284 3.810 19.438 1.00 89.69 87 ASP A N 1
ATOM 695 C CA . ASP A 1 87 ? -5.659 3.846 19.939 1.00 89.69 87 ASP A CA 1
ATOM 696 C C . ASP A 1 87 ? -6.506 2.719 19.321 1.00 89.69 87 ASP A C 1
ATOM 698 O O . ASP A 1 87 ? -7.396 2.954 18.490 1.00 89.69 87 ASP A O 1
ATOM 702 N N . PRO A 1 88 ? -6.245 1.462 19.728 1.00 88.12 88 PRO A N 1
ATOM 703 C CA . PRO A 1 88 ? -6.979 0.306 19.224 1.00 88.12 88 PRO A CA 1
ATOM 704 C C . PRO A 1 88 ? -8.473 0.374 19.566 1.00 88.12 88 PRO A C 1
ATOM 706 O O . PRO A 1 88 ? -9.293 -0.139 18.809 1.00 88.12 88 PRO A O 1
ATOM 709 N N . ASN A 1 89 ? -8.855 1.047 20.659 1.00 89.56 89 ASN A N 1
ATOM 710 C CA . ASN A 1 89 ? -10.249 1.163 21.096 1.00 89.56 89 ASN A CA 1
ATOM 711 C C . ASN A 1 89 ? -11.094 1.983 20.117 1.00 89.56 89 ASN A C 1
ATOM 713 O O . ASN A 1 89 ? -12.225 1.607 19.802 1.00 89.56 89 ASN A O 1
ATOM 717 N N . THR A 1 90 ? -10.555 3.090 19.604 1.00 86.19 90 THR A N 1
ATOM 718 C CA . THR A 1 90 ? -11.233 3.868 18.560 1.00 86.19 90 THR A CA 1
ATOM 719 C C . THR A 1 90 ? -11.388 3.048 17.279 1.00 86.19 90 THR A C 1
ATOM 721 O O . THR A 1 90 ? -12.450 3.071 16.653 1.00 86.19 90 THR A O 1
ATOM 724 N N . PHE A 1 91 ? -10.372 2.260 16.919 1.00 85.75 91 PHE A N 1
ATOM 725 C CA . PHE A 1 91 ? -10.422 1.384 15.749 1.00 85.75 91 PHE A CA 1
ATOM 726 C C . PHE A 1 91 ? -11.454 0.255 15.907 1.00 85.75 91 PHE A C 1
ATOM 728 O O . PHE A 1 91 ? -12.225 -0.012 14.984 1.00 85.75 91 PHE A O 1
ATOM 735 N N . LEU A 1 92 ? -11.542 -0.345 17.099 1.00 89.06 92 LEU A N 1
ATOM 736 C CA . LEU A 1 92 ? -12.563 -1.334 17.450 1.00 89.06 92 LEU A CA 1
ATOM 737 C C . LEU A 1 92 ? -13.973 -0.772 17.290 1.00 89.06 92 LEU A C 1
ATOM 739 O O . LEU A 1 92 ? -14.795 -1.376 16.608 1.00 89.06 92 LEU A O 1
ATOM 743 N N . ARG A 1 93 ? -14.237 0.424 17.829 1.00 88.56 93 ARG A N 1
ATOM 744 C CA . ARG A 1 93 ? -15.549 1.081 17.697 1.00 88.56 93 ARG A CA 1
ATOM 745 C C . ARG A 1 93 ? -15.937 1.333 16.239 1.00 88.56 93 ARG A C 1
ATOM 747 O O . ARG A 1 93 ? -17.115 1.252 15.898 1.00 88.56 93 ARG A O 1
ATOM 754 N N . LEU A 1 94 ? -14.970 1.647 15.373 1.00 85.69 94 LEU A N 1
ATOM 755 C CA . LEU A 1 94 ? -15.215 1.782 13.932 1.00 85.69 94 LEU A CA 1
ATOM 756 C C . LEU A 1 94 ? -15.569 0.432 13.300 1.00 85.69 94 LEU A C 1
ATOM 758 O O . LEU A 1 94 ? -16.512 0.351 12.519 1.00 85.69 94 LEU A O 1
ATOM 762 N N . MET A 1 95 ? -14.858 -0.634 13.665 1.00 86.56 95 MET A N 1
ATOM 763 C CA . MET A 1 95 ? -15.149 -1.981 13.173 1.00 86.56 95 MET A CA 1
ATOM 764 C C . MET A 1 95 ? -16.507 -2.505 13.657 1.00 86.56 95 MET A C 1
ATOM 766 O O . MET A 1 95 ? -17.232 -3.111 12.871 1.00 86.56 95 MET A O 1
ATOM 770 N N . GLU A 1 96 ? -16.902 -2.218 14.896 1.00 87.31 96 GLU A N 1
ATOM 771 C CA . GLU A 1 96 ? -18.216 -2.578 15.452 1.00 87.31 96 GLU A CA 1
ATOM 772 C C . GLU A 1 96 ? -19.386 -1.892 14.736 1.00 87.31 96 GLU A C 1
ATOM 774 O O . GLU A 1 96 ? -20.485 -2.445 14.668 1.00 87.31 96 GLU A O 1
ATOM 779 N N . ARG A 1 97 ? -19.157 -0.692 14.192 1.00 86.31 97 ARG A N 1
ATOM 780 C CA . ARG A 1 97 ? -20.133 0.045 13.375 1.00 86.31 97 ARG A CA 1
ATOM 781 C C . ARG A 1 97 ? -20.143 -0.385 11.911 1.00 86.31 97 ARG A C 1
ATOM 783 O O . ARG A 1 97 ? -21.000 0.062 11.164 1.00 86.31 97 ARG A O 1
ATOM 790 N N . SER A 1 98 ? -19.190 -1.210 11.493 1.00 86.06 98 SER A N 1
ATOM 791 C CA . SER A 1 98 ? -19.069 -1.689 10.116 1.00 86.06 98 SER A CA 1
ATOM 792 C C . SER A 1 98 ? -19.784 -3.029 9.922 1.00 86.06 98 SER A C 1
ATOM 794 O O . SER A 1 98 ? -20.158 -3.704 10.887 1.00 86.06 98 SER A O 1
ATOM 796 N N . PHE A 1 99 ? -19.872 -3.493 8.672 1.00 84.25 99 PHE A N 1
ATOM 797 C CA . PHE A 1 99 ? -20.378 -4.840 8.375 1.00 84.25 99 PHE A CA 1
ATOM 798 C C . PHE A 1 99 ? -19.559 -5.960 9.048 1.00 84.25 99 PHE A C 1
ATOM 800 O O . PHE A 1 99 ? -20.056 -7.077 9.182 1.00 84.25 99 PHE A O 1
ATOM 807 N N . LEU A 1 100 ? -18.323 -5.684 9.495 1.00 83.25 100 LEU A N 1
ATOM 808 C CA . LEU A 1 100 ? -17.467 -6.668 10.167 1.00 83.25 100 LEU A CA 1
ATOM 809 C C . LEU A 1 100 ? -18.067 -7.172 11.484 1.00 83.25 100 LEU A C 1
ATOM 811 O O . LEU A 1 100 ? -17.733 -8.276 11.902 1.00 83.25 100 LEU A O 1
ATOM 815 N N . ARG A 1 101 ? -19.009 -6.438 12.094 1.00 82.56 101 ARG A N 1
ATOM 816 C CA . ARG A 1 101 ? -19.785 -6.924 13.246 1.00 82.56 101 ARG A CA 1
ATOM 817 C C . ARG A 1 101 ? -20.580 -8.201 12.942 1.00 82.56 101 ARG A C 1
ATOM 819 O O . ARG A 1 101 ? -20.888 -8.958 13.856 1.00 82.56 101 ARG A O 1
ATOM 826 N N . LEU A 1 102 ? -20.929 -8.439 11.678 1.00 83.75 102 LEU A N 1
ATOM 827 C CA . LEU A 1 102 ? -21.673 -9.629 11.252 1.00 83.75 102 LEU A CA 1
ATOM 828 C C . LEU A 1 102 ? -20.786 -10.880 11.160 1.00 83.75 102 LEU A C 1
ATOM 830 O O . LEU A 1 102 ? -21.301 -11.986 11.004 1.00 83.75 102 LEU A O 1
ATOM 834 N N . ILE A 1 103 ? -19.462 -10.720 11.230 1.00 84.25 103 ILE A N 1
ATOM 835 C CA . ILE A 1 103 ? -18.518 -11.831 11.154 1.00 84.25 103 ILE A CA 1
ATOM 836 C C . ILE A 1 103 ? -18.435 -12.496 12.536 1.00 84.25 103 ILE A C 1
ATOM 838 O O . ILE A 1 103 ? -18.232 -11.802 13.531 1.00 84.25 103 ILE A O 1
ATOM 842 N N . PRO A 1 104 ? -18.528 -13.836 12.629 1.00 82.88 104 PRO A N 1
ATOM 843 C CA . PRO A 1 104 ? -18.448 -14.569 13.893 1.00 82.88 104 PRO A CA 1
ATOM 844 C C . PRO A 1 104 ? -16.995 -14.708 14.390 1.00 82.88 104 PRO A C 1
ATOM 846 O O . PRO A 1 104 ? -16.566 -15.790 14.786 1.00 82.88 104 PRO A O 1
ATOM 849 N N . LEU A 1 105 ? -16.210 -13.631 14.327 1.00 83.19 105 LEU A N 1
ATOM 850 C CA . LEU A 1 105 ? -14.821 -13.581 14.777 1.00 83.19 105 LEU A CA 1
ATOM 851 C C . LEU A 1 105 ? -14.622 -12.418 15.757 1.00 83.19 105 LEU A C 1
ATOM 853 O O . LEU A 1 105 ? -15.228 -11.360 15.583 1.00 83.19 105 LEU A O 1
ATOM 857 N N . PRO A 1 106 ? -13.760 -12.581 16.775 1.00 85.69 106 PRO A N 1
ATOM 858 C CA . PRO A 1 106 ? -13.422 -11.490 17.679 1.00 85.69 106 PRO A CA 1
ATOM 859 C C . PRO A 1 106 ? -12.705 -10.362 16.922 1.00 85.69 106 PRO A C 1
ATOM 861 O O . PRO A 1 106 ? -11.756 -10.603 16.173 1.00 85.69 106 PRO A O 1
ATOM 864 N N . LEU A 1 107 ? -13.148 -9.120 17.135 1.00 86.19 107 LEU A N 1
ATOM 865 C CA . LEU A 1 107 ? -12.622 -7.947 16.427 1.00 86.19 107 LEU A CA 1
ATOM 866 C C . LEU A 1 107 ? -11.231 -7.523 16.925 1.00 86.19 107 LEU A C 1
ATOM 868 O O . LEU A 1 107 ? -10.436 -7.022 16.137 1.00 86.19 107 LEU A O 1
ATOM 872 N N . GLU A 1 108 ? -10.893 -7.772 18.194 1.00 87.31 108 GLU A N 1
ATOM 873 C CA . GLU A 1 108 ? -9.571 -7.462 18.771 1.00 87.31 108 GLU A CA 1
ATOM 874 C C . GLU A 1 108 ? -8.385 -8.025 17.970 1.00 87.31 108 GLU A C 1
ATOM 876 O O . GLU A 1 108 ? -7.532 -7.243 17.542 1.00 87.31 108 GLU A O 1
ATOM 881 N N . PRO A 1 109 ? -8.298 -9.340 17.693 1.00 88.44 109 PRO A N 1
ATOM 882 C CA . PRO A 1 109 ? -7.207 -9.870 16.881 1.00 88.44 109 PRO A CA 1
ATOM 883 C C . PRO A 1 109 ? -7.258 -9.380 15.428 1.00 88.44 109 PRO A C 1
ATOM 885 O O . PRO A 1 109 ? -6.210 -9.284 14.789 1.00 88.44 109 PRO A O 1
ATOM 888 N N . MET A 1 110 ? -8.435 -9.019 14.901 1.00 87.94 110 MET A N 1
ATOM 889 C CA . MET A 1 110 ? -8.533 -8.397 13.575 1.00 87.94 110 MET A CA 1
ATOM 890 C C . MET A 1 110 ? -7.897 -7.005 13.548 1.00 87.94 110 MET A C 1
ATOM 892 O O . MET A 1 110 ? -7.224 -6.688 12.570 1.00 87.94 110 MET A O 1
ATOM 896 N N . VAL A 1 111 ? -8.040 -6.196 14.603 1.00 89.94 111 VAL A N 1
ATOM 897 C CA . VAL A 1 111 ? -7.362 -4.890 14.698 1.00 89.94 111 VAL A CA 1
ATOM 898 C C . VAL A 1 111 ? -5.850 -5.067 14.641 1.00 89.94 111 VAL A C 1
ATOM 900 O O . VAL A 1 111 ? -5.185 -4.403 13.848 1.00 89.94 111 VAL A O 1
ATOM 903 N N . TRP A 1 112 ? -5.309 -6.013 15.411 1.00 90.56 112 TRP A N 1
ATOM 904 C CA . TRP A 1 112 ? -3.878 -6.323 15.389 1.00 90.56 112 TRP A CA 1
ATOM 905 C C . TRP A 1 112 ? -3.403 -6.824 14.024 1.00 90.56 112 TRP A C 1
ATOM 907 O O . TRP A 1 112 ? -2.348 -6.406 13.546 1.00 90.56 112 TRP A O 1
ATOM 917 N N . PHE A 1 113 ? -4.192 -7.676 13.367 1.00 91.12 113 PHE A N 1
ATOM 918 C CA . PHE A 1 113 ? -3.895 -8.144 12.016 1.00 91.12 113 PHE A CA 1
ATOM 919 C C . PHE A 1 113 ? -3.847 -6.988 11.010 1.00 91.12 113 PHE A C 1
ATOM 921 O O . PHE A 1 113 ? -2.895 -6.887 10.236 1.00 91.12 113 PHE A O 1
ATOM 928 N N . ILE A 1 114 ? -4.840 -6.094 11.046 1.00 90.38 114 ILE A N 1
ATOM 929 C CA . ILE A 1 114 ? -4.900 -4.911 10.179 1.00 90.38 114 ILE A CA 1
ATOM 930 C C . ILE A 1 114 ? -3.693 -4.008 10.444 1.00 90.38 114 ILE A C 1
ATOM 932 O O . ILE A 1 114 ? -3.003 -3.628 9.499 1.00 90.38 114 ILE A O 1
ATOM 936 N N . ALA A 1 115 ? -3.385 -3.735 11.714 1.00 92.69 115 ALA A N 1
ATOM 937 C CA . ALA A 1 115 ? -2.256 -2.901 12.109 1.00 92.69 115 ALA A CA 1
ATOM 938 C C . ALA A 1 115 ? -0.920 -3.450 11.584 1.00 92.69 115 ALA A C 1
ATOM 940 O O . ALA A 1 115 ? -0.119 -2.700 11.019 1.00 92.69 115 ALA A O 1
ATOM 941 N N . LEU A 1 116 ? -0.686 -4.759 11.729 1.00 95.06 116 LEU A N 1
ATOM 942 C CA . LEU A 1 116 ? 0.536 -5.413 11.260 1.00 95.06 116 LEU A CA 1
ATOM 943 C C . LEU A 1 116 ? 0.611 -5.448 9.727 1.00 95.06 116 LEU A C 1
ATOM 945 O O . LEU A 1 116 ? 1.666 -5.166 9.157 1.00 95.06 116 LEU A O 1
ATOM 949 N N . ASN A 1 117 ? -0.496 -5.772 9.052 1.00 95.44 117 ASN A N 1
ATOM 950 C CA . ASN A 1 117 ? -0.546 -5.811 7.593 1.00 95.44 117 ASN A CA 1
ATOM 951 C C . ASN A 1 117 ? -0.293 -4.426 6.984 1.00 95.44 117 ASN A C 1
ATOM 953 O O . ASN A 1 117 ? 0.452 -4.314 6.010 1.00 95.44 117 ASN A O 1
ATOM 957 N N . ASP A 1 118 ? -0.859 -3.374 7.569 1.00 94.44 118 ASP A N 1
ATOM 958 C CA . ASP A 1 118 ? -0.638 -1.998 7.134 1.00 94.44 118 ASP A CA 1
ATOM 959 C C . ASP A 1 118 ? 0.811 -1.555 7.348 1.00 94.44 118 ASP A C 1
ATOM 961 O O . ASP A 1 118 ? 1.421 -0.984 6.441 1.00 94.44 118 ASP A O 1
ATOM 965 N N . LEU A 1 119 ? 1.405 -1.888 8.499 1.00 95.31 119 LEU A N 1
ATOM 966 C CA . LEU A 1 119 ? 2.816 -1.603 8.765 1.00 95.31 119 LEU A CA 1
ATOM 967 C C . LEU A 1 119 ? 3.708 -2.266 7.713 1.00 95.31 119 LEU A C 1
ATOM 969 O O . LEU A 1 119 ? 4.548 -1.616 7.089 1.00 95.31 119 LEU A O 1
ATOM 973 N N . LEU A 1 120 ? 3.493 -3.564 7.494 1.00 95.44 120 LEU A N 1
ATOM 974 C CA . LEU A 1 120 ? 4.272 -4.370 6.565 1.00 95.44 120 LEU A CA 1
ATOM 975 C C . LEU A 1 120 ? 4.094 -3.876 5.127 1.00 95.44 120 LEU A C 1
ATOM 977 O O . LEU A 1 120 ? 5.075 -3.731 4.402 1.00 95.44 120 LEU A O 1
ATOM 981 N N . THR A 1 121 ? 2.865 -3.552 4.727 1.00 94.31 121 THR A N 1
ATOM 982 C CA . THR A 1 121 ? 2.564 -3.013 3.396 1.00 94.31 121 THR A CA 1
ATOM 983 C C . THR A 1 121 ? 3.240 -1.659 3.191 1.00 94.31 121 THR A C 1
ATOM 985 O O . THR A 1 121 ? 3.923 -1.472 2.184 1.00 94.31 121 THR A O 1
ATOM 988 N N . GLY A 1 122 ? 3.139 -0.740 4.157 1.00 93.81 122 GLY A N 1
ATOM 989 C CA . GLY A 1 122 ? 3.795 0.568 4.101 1.00 93.81 122 GLY A CA 1
ATOM 990 C C . GLY A 1 122 ? 5.319 0.458 3.990 1.00 93.81 122 GLY A C 1
ATOM 991 O O . GLY A 1 122 ? 5.928 1.071 3.110 1.00 93.81 122 GLY A O 1
ATOM 992 N N . VAL A 1 123 ? 5.941 -0.393 4.811 1.00 94.44 123 VAL A N 1
ATOM 993 C CA . VAL A 1 123 ? 7.390 -0.651 4.764 1.00 94.44 123 VAL A CA 1
ATOM 994 C C . VAL A 1 123 ? 7.798 -1.291 3.435 1.00 94.44 123 VAL A C 1
ATOM 996 O O . VAL A 1 123 ? 8.759 -0.846 2.808 1.00 94.44 123 VAL A O 1
ATOM 999 N N . LEU A 1 124 ? 7.064 -2.295 2.949 1.00 93.44 124 LEU A N 1
ATOM 1000 C CA . LEU A 1 124 ? 7.361 -2.949 1.672 1.00 93.44 124 LEU A CA 1
ATOM 1001 C C . LEU A 1 124 ? 7.224 -1.994 0.484 1.00 93.44 124 LEU A C 1
ATOM 1003 O O . LEU A 1 124 ? 8.040 -2.059 -0.440 1.00 93.44 124 LEU A O 1
ATOM 1007 N N . VAL A 1 125 ? 6.253 -1.076 0.513 1.00 92.31 125 VAL A N 1
ATOM 1008 C CA . VAL A 1 125 ? 6.136 -0.002 -0.482 1.00 92.31 125 VAL A CA 1
ATOM 1009 C C . VAL A 1 125 ? 7.390 0.876 -0.453 1.00 92.31 125 VAL A C 1
ATOM 1011 O O . VAL A 1 125 ? 7.996 1.102 -1.506 1.00 92.31 125 VAL A O 1
ATOM 1014 N N . LEU A 1 126 ? 7.844 1.317 0.726 1.00 91.94 126 LEU A N 1
ATOM 1015 C CA . LEU A 1 126 ? 9.047 2.151 0.880 1.00 91.94 126 LEU A CA 1
ATOM 1016 C C . LEU A 1 126 ? 10.350 1.442 0.506 1.00 91.94 126 LEU A C 1
ATOM 1018 O O . LEU A 1 126 ? 11.249 2.077 -0.043 1.00 91.94 126 LEU A O 1
ATOM 1022 N N . LEU A 1 127 ? 10.443 0.130 0.721 1.00 90.25 127 LEU A N 1
ATOM 1023 C CA . LEU A 1 127 ? 11.579 -0.689 0.289 1.00 90.25 127 LEU A CA 1
ATOM 1024 C C . LEU A 1 12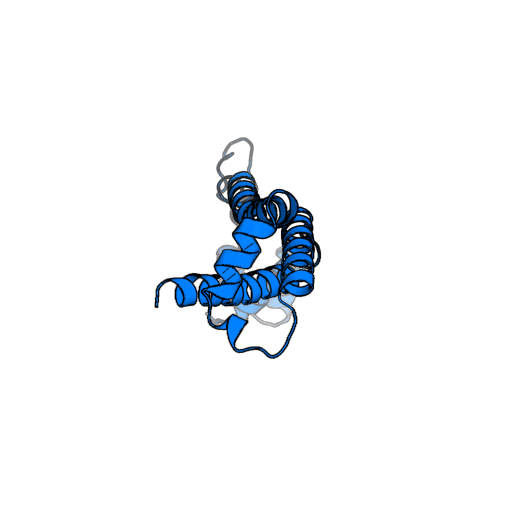7 ? 11.530 -0.970 -1.214 1.00 90.25 127 LEU A C 1
ATOM 1026 O O . LEU A 1 127 ? 12.548 -0.923 -1.899 1.00 90.25 127 LEU A O 1
ATOM 1030 N N . GLY A 1 128 ? 10.330 -1.132 -1.779 1.00 82.00 128 GLY A N 1
ATOM 1031 C CA . GLY A 1 128 ? 10.135 -1.323 -3.225 1.00 82.00 128 GLY A CA 1
ATOM 1032 C C . GLY A 1 128 ? 10.512 -2.720 -3.659 1.00 82.00 128 GLY A C 1
ATOM 1033 O O . GLY A 1 128 ? 10.800 -2.965 -4.832 1.00 82.00 128 GLY A O 1
ATOM 1034 N N . TRP A 1 129 ? 10.509 -3.634 -2.700 1.00 79.81 129 TRP A N 1
ATOM 1035 C CA . TRP A 1 129 ? 10.698 -5.041 -2.938 1.00 79.81 129 TRP A CA 1
ATOM 1036 C C . TRP A 1 129 ? 9.519 -5.559 -3.760 1.00 79.81 129 TRP A C 1
ATOM 1038 O O . TRP A 1 129 ? 8.371 -5.298 -3.420 1.00 79.81 129 TRP A O 1
ATOM 1048 N N . LYS A 1 130 ? 9.784 -6.266 -4.869 1.00 83.88 130 LYS A N 1
ATOM 1049 C CA . LYS A 1 130 ? 8.745 -6.894 -5.709 1.00 83.88 130 LYS A CA 1
ATOM 1050 C C . LYS A 1 130 ? 7.588 -5.924 -6.026 1.00 83.88 130 LYS A C 1
ATOM 1052 O O . LYS A 1 130 ? 6.423 -6.294 -5.894 1.00 83.88 130 LYS A O 1
ATOM 1057 N N . 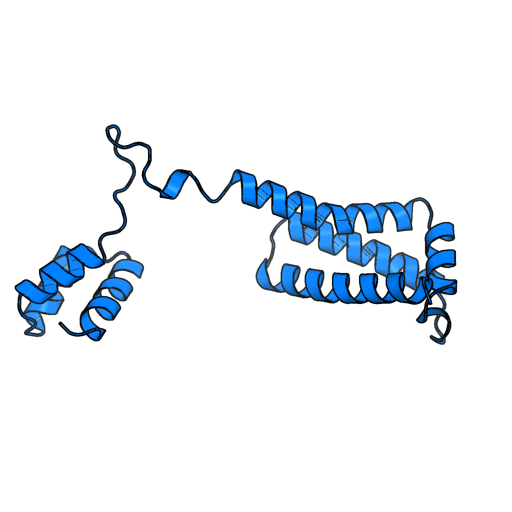ARG A 1 131 ? 7.920 -4.698 -6.474 1.00 80.69 131 ARG A N 1
ATOM 1058 C CA . ARG A 1 131 ? 6.984 -3.566 -6.682 1.00 80.69 131 ARG A CA 1
ATOM 1059 C C . ARG A 1 131 ? 5.616 -3.968 -7.233 1.00 80.69 131 ARG A C 1
ATOM 1061 O O . ARG A 1 131 ? 4.606 -3.559 -6.681 1.00 80.69 131 ARG A O 1
ATOM 1068 N N . ARG A 1 132 ? 5.574 -4.791 -8.289 1.00 85.69 132 ARG A N 1
ATOM 1069 C CA . ARG A 1 132 ? 4.316 -5.243 -8.905 1.00 85.69 132 ARG A CA 1
ATOM 1070 C C . ARG A 1 132 ? 3.396 -5.948 -7.903 1.00 85.69 132 ARG A C 1
ATOM 1072 O O . ARG A 1 132 ? 2.239 -5.579 -7.798 1.00 85.69 132 ARG A O 1
ATOM 1079 N N . TYR A 1 133 ? 3.916 -6.918 -7.153 1.00 90.25 133 TYR A N 1
ATOM 1080 C CA . TYR A 1 133 ? 3.130 -7.684 -6.184 1.00 90.25 133 TYR A CA 1
ATOM 1081 C C . TYR A 1 133 ? 2.707 -6.828 -4.992 1.00 90.25 133 TYR A C 1
ATOM 1083 O O . TYR A 1 133 ? 1.549 -6.882 -4.592 1.00 90.25 133 TYR A O 1
ATOM 1091 N N . VAL A 1 134 ? 3.621 -6.006 -4.466 1.00 90.06 134 VAL A N 1
ATOM 1092 C CA . VAL A 1 134 ? 3.330 -5.134 -3.320 1.00 90.06 134 VAL A CA 1
ATOM 1093 C C . VAL A 1 134 ? 2.278 -4.089 -3.677 1.00 90.06 134 VAL A C 1
ATOM 1095 O O . VAL A 1 134 ? 1.356 -3.891 -2.900 1.00 90.06 134 VAL A O 1
ATOM 1098 N N . TYR A 1 135 ? 2.348 -3.467 -4.857 1.00 90.31 135 TYR A N 1
ATOM 1099 C CA . TYR A 1 135 ? 1.333 -2.501 -5.280 1.00 90.31 135 TYR A CA 1
ATOM 1100 C C . TYR A 1 135 ? -0.016 -3.146 -5.584 1.00 90.31 135 TYR A C 1
ATOM 1102 O O . TYR A 1 135 ? -1.043 -2.570 -5.237 1.00 90.31 135 TYR A O 1
ATOM 1110 N N . THR A 1 136 ? -0.040 -4.340 -6.18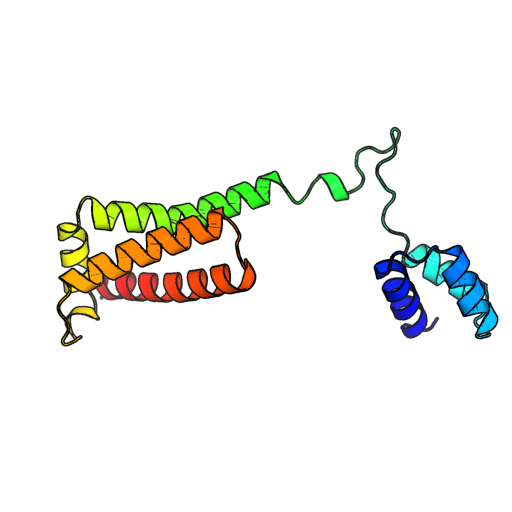4 1.00 93.38 136 THR A N 1
ATOM 1111 C CA . THR A 1 136 ? -1.298 -5.077 -6.367 1.00 93.38 136 THR A CA 1
ATOM 1112 C C . THR A 1 136 ? -1.922 -5.432 -5.019 1.00 93.38 136 THR A C 1
ATOM 1114 O O . THR A 1 136 ? -3.108 -5.180 -4.826 1.00 93.38 136 THR A O 1
ATOM 1117 N N . TRP A 1 137 ? -1.131 -5.946 -4.073 1.00 94.69 137 TRP A N 1
ATOM 1118 C CA . TRP A 1 137 ? -1.600 -6.237 -2.717 1.00 94.69 137 TRP A CA 1
ATOM 1119 C C . TRP A 1 137 ? -2.105 -4.981 -2.007 1.00 94.69 137 TRP A C 1
ATOM 1121 O O . TRP A 1 137 ? -3.229 -4.966 -1.520 1.00 94.69 137 TRP A O 1
ATOM 1131 N N . ALA A 1 138 ? -1.316 -3.905 -2.020 1.00 92.81 138 ALA A N 1
ATOM 1132 C CA . ALA A 1 138 ? -1.675 -2.630 -1.414 1.00 92.81 138 ALA A CA 1
ATOM 1133 C C . ALA A 1 138 ? -2.967 -2.058 -2.011 1.00 92.81 138 ALA A C 1
ATOM 1135 O O . ALA A 1 138 ? -3.812 -1.569 -1.272 1.00 92.81 138 ALA A O 1
ATOM 1136 N N . GLY A 1 139 ? -3.153 -2.155 -3.331 1.00 93.81 139 GLY A N 1
ATOM 1137 C CA . GLY A 1 139 ? -4.379 -1.725 -4.001 1.00 93.81 139 GLY A CA 1
ATOM 1138 C C . GLY A 1 139 ? -5.603 -2.538 -3.576 1.00 93.81 139 GLY A C 1
ATOM 1139 O O . GLY A 1 139 ? -6.619 -1.959 -3.204 1.00 93.81 139 GLY A O 1
ATOM 1140 N N . VAL A 1 140 ? -5.501 -3.872 -3.576 1.00 95.50 140 VAL A N 1
ATOM 1141 C CA . VAL A 1 140 ? -6.588 -4.763 -3.125 1.00 95.50 140 VAL A CA 1
ATOM 1142 C C . VAL A 1 140 ? -6.928 -4.512 -1.657 1.00 95.50 140 VAL A C 1
ATOM 1144 O O . VAL A 1 140 ? -8.099 -4.397 -1.298 1.00 95.50 140 VAL A O 1
ATOM 1147 N N . TRP A 1 141 ? -5.907 -4.385 -0.812 1.00 94.56 141 TRP A N 1
ATOM 1148 C CA . TRP A 1 141 ? -6.084 -4.135 0.610 1.00 94.56 141 TRP A CA 1
ATOM 1149 C C . TRP A 1 141 ? -6.720 -2.769 0.881 1.00 94.56 141 TRP A C 1
ATOM 1151 O O . TRP A 1 141 ? -7.654 -2.668 1.673 1.00 94.56 141 TRP A O 1
ATOM 1161 N N . LEU A 1 142 ? -6.284 -1.727 0.172 1.00 93.56 142 LEU A N 1
ATOM 1162 C CA . LEU A 1 142 ? -6.856 -0.390 0.294 1.00 93.56 142 LEU A CA 1
ATOM 1163 C C . LEU A 1 142 ? -8.336 -0.379 -0.102 1.00 93.56 142 LEU A C 1
ATOM 1165 O O . LEU A 1 142 ? -9.140 0.202 0.617 1.00 93.56 142 LEU A O 1
ATOM 1169 N N . LEU A 1 143 ? -8.722 -1.089 -1.169 1.00 94.12 143 LEU A N 1
ATOM 1170 C CA . LEU A 1 143 ? -10.134 -1.259 -1.530 1.00 94.12 143 LEU A CA 1
ATOM 1171 C C . LEU A 1 143 ? -10.939 -1.941 -0.416 1.00 94.12 143 LEU A C 1
ATOM 1173 O O . LEU A 1 143 ? -12.032 -1.479 -0.088 1.00 94.12 143 LEU A O 1
ATOM 1177 N N . ALA A 1 144 ? -10.398 -3.000 0.193 1.00 90.56 144 ALA A N 1
ATOM 1178 C CA . ALA A 1 144 ? -11.055 -3.697 1.296 1.00 90.56 144 ALA A CA 1
ATOM 1179 C C . ALA A 1 144 ? -11.245 -2.784 2.521 1.00 90.56 144 ALA A C 1
ATOM 1181 O O . ALA A 1 144 ? -12.346 -2.696 3.063 1.00 90.56 144 ALA A O 1
ATOM 1182 N N . VAL A 1 145 ? -10.204 -2.049 2.927 1.00 88.50 145 VAL A N 1
ATOM 1183 C CA . VAL A 1 145 ? -10.274 -1.107 4.059 1.00 88.50 145 VAL A CA 1
ATOM 1184 C C . VAL A 1 145 ? -11.236 0.043 3.765 1.00 88.50 145 VAL A C 1
ATOM 1186 O O . VAL A 1 145 ? -12.021 0.427 4.633 1.00 88.50 145 VAL A O 1
ATOM 1189 N N . THR A 1 146 ? -11.223 0.582 2.545 1.00 90.31 146 THR A N 1
ATOM 1190 C CA . THR A 1 146 ? -12.172 1.615 2.121 1.00 90.31 146 THR A CA 1
ATOM 1191 C C . THR A 1 146 ? -13.604 1.105 2.187 1.00 90.31 146 THR A C 1
ATOM 1193 O O . THR A 1 146 ? -14.466 1.814 2.696 1.00 90.31 146 THR A O 1
ATOM 1196 N N . TRP A 1 147 ? -13.864 -0.129 1.751 1.00 90.19 147 TRP A N 1
ATOM 1197 C CA . TRP A 1 147 ? -15.187 -0.741 1.851 1.00 90.19 147 TRP A CA 1
ATOM 1198 C C . TRP A 1 147 ? -15.662 -0.873 3.304 1.00 90.19 147 TRP A C 1
ATOM 1200 O O . TRP A 1 147 ? -16.785 -0.484 3.625 1.00 90.19 147 TRP A O 1
ATOM 1210 N N . VAL A 1 148 ? -14.789 -1.333 4.207 1.00 87.00 148 VAL A N 1
ATOM 1211 C CA . VAL A 1 148 ? -15.080 -1.386 5.650 1.00 87.00 148 VAL A CA 1
ATOM 1212 C C . VAL A 1 148 ? -15.430 0.002 6.178 1.00 87.00 148 VAL A C 1
ATOM 1214 O O . VAL A 1 148 ? -16.471 0.165 6.809 1.00 87.00 148 VAL A O 1
ATOM 1217 N N . LYS A 1 149 ? -14.617 1.021 5.877 1.00 86.88 149 LYS A N 1
ATOM 1218 C CA . LYS A 1 149 ? -14.872 2.398 6.324 1.00 86.88 149 LYS A CA 1
ATOM 1219 C C . LYS A 1 149 ? -16.184 2.947 5.759 1.00 86.88 149 LYS A C 1
ATOM 1221 O O . LYS A 1 149 ? -16.962 3.520 6.512 1.00 86.88 149 LYS A O 1
ATOM 1226 N N . LEU A 1 150 ? -16.476 2.726 4.479 1.00 89.19 150 LEU A N 1
ATOM 1227 C CA . LEU A 1 150 ? -17.734 3.156 3.859 1.00 89.19 150 LEU A CA 1
ATOM 1228 C C . LEU A 1 150 ? -18.953 2.496 4.502 1.00 89.19 150 LEU A C 1
ATOM 1230 O O . LEU A 1 150 ? -19.959 3.164 4.707 1.00 89.19 150 LEU A O 1
ATOM 1234 N N . SER A 1 151 ? -18.853 1.223 4.887 1.00 89.19 151 SER A N 1
ATOM 1235 C CA . SER A 1 151 ? -19.958 0.540 5.563 1.00 89.19 151 SER A CA 1
ATOM 1236 C C . SER A 1 151 ? -20.293 1.117 6.939 1.00 89.19 151 SER A C 1
ATOM 1238 O O . SER A 1 151 ? -21.382 0.871 7.426 1.00 89.19 151 SER A O 1
ATOM 1240 N N . THR A 1 152 ? -19.391 1.892 7.556 1.00 85.06 152 THR A N 1
ATOM 1241 C CA . THR A 1 152 ? -19.691 2.581 8.826 1.00 85.06 152 THR A CA 1
ATOM 1242 C C . THR A 1 152 ? -20.584 3.810 8.655 1.00 85.06 152 THR A C 1
ATOM 1244 O O . THR A 1 152 ? -21.062 4.353 9.649 1.00 85.06 152 THR A O 1
ATOM 1247 N N . LEU A 1 153 ? -20.762 4.285 7.416 1.00 82.25 153 LEU A N 1
ATOM 1248 C CA 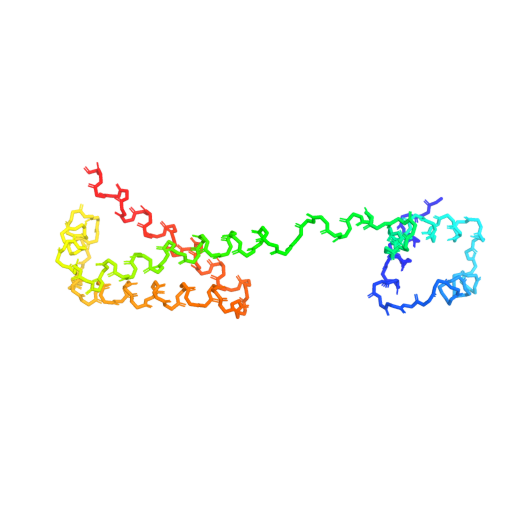. LEU A 1 153 ? -21.596 5.443 7.079 1.00 82.25 153 LEU A CA 1
ATOM 1249 C C . LEU A 1 153 ? -23.047 5.061 6.753 1.00 82.25 153 LEU A C 1
ATOM 1251 O O . LEU A 1 153 ? -23.869 5.957 6.567 1.00 82.25 153 LEU A O 1
ATOM 1255 N N . ILE A 1 154 ? -23.329 3.764 6.625 1.00 70.50 154 ILE A N 1
ATOM 1256 C CA . ILE A 1 154 ? -24.639 3.192 6.289 1.00 70.50 154 ILE A CA 1
ATOM 1257 C C . ILE A 1 154 ? -25.261 2.656 7.575 1.00 70.50 154 ILE A C 1
ATOM 1259 O O . ILE A 1 154 ? -26.459 2.930 7.795 1.00 70.50 154 ILE A O 1
#

pLDDT: mean 82.94, std 11.84, range [48.53, 95.5]

Secondary structure (DSSP, 8-state):
--HHHHHHHHHHHHTT--HHHHHHHHHHTT--HHHHHHHHHHT----PPBTTBTT-GGGSSSSHHHHHHHHHHHHHHHHHHHHHHH-HHHHHHHHHTSGGGGSSS-HHHHHHHHHHHHHHHHHHHHHTTTHHHHHHHHHHHHHHHHHHHHHTT-